Protein AF-A0A944T9R4-F1 (afdb_monomer)

Structure (mmCIF, N/CA/C/O backbone):
data_AF-A0A944T9R4-F1
#
_entry.id   AF-A0A944T9R4-F1
#
loop_
_atom_site.group_PDB
_atom_site.id
_atom_site.type_symbol
_atom_site.label_atom_id
_atom_site.label_alt_id
_atom_site.label_comp_id
_atom_site.label_asym_id
_atom_site.label_entity_id
_atom_site.label_seq_id
_atom_site.pdbx_PDB_ins_code
_atom_site.Cartn_x
_atom_site.Cartn_y
_atom_site.Cartn_z
_atom_site.occupancy
_atom_site.B_iso_or_equiv
_atom_site.auth_seq_id
_atom_site.auth_comp_id
_atom_site.auth_asym_id
_atom_site.auth_atom_id
_atom_site.pdbx_PDB_model_num
ATOM 1 N N . MET A 1 1 ? 9.408 8.663 8.276 1.00 70.62 1 MET A N 1
ATOM 2 C CA . MET A 1 1 ? 9.465 7.269 7.815 1.00 70.62 1 MET A CA 1
ATOM 3 C C . MET A 1 1 ? 10.821 7.065 7.162 1.00 70.62 1 MET A C 1
ATOM 5 O O . MET A 1 1 ? 11.158 7.848 6.280 1.00 70.62 1 MET A O 1
ATOM 9 N N . THR A 1 2 ? 11.634 6.147 7.679 1.00 86.06 2 THR A N 1
ATOM 10 C CA . THR A 1 2 ? 12.944 5.779 7.108 1.00 86.06 2 THR A CA 1
ATOM 11 C C . THR A 1 2 ? 12.811 4.550 6.212 1.00 86.06 2 THR A C 1
ATOM 13 O O . THR A 1 2 ? 11.840 3.816 6.358 1.00 86.06 2 THR A O 1
ATOM 16 N N . GLU A 1 3 ? 13.797 4.282 5.353 1.00 81.75 3 GLU A N 1
ATOM 17 C CA . GLU A 1 3 ? 13.808 3.080 4.497 1.00 81.75 3 GLU A CA 1
ATOM 18 C C . GLU A 1 3 ? 13.663 1.795 5.330 1.00 81.75 3 GLU A C 1
ATOM 20 O O . GLU A 1 3 ? 12.732 1.029 5.128 1.00 81.75 3 GLU A O 1
ATOM 25 N N . ASP A 1 4 ? 14.439 1.669 6.412 1.00 83.06 4 ASP A N 1
ATOM 26 C CA . ASP A 1 4 ? 14.342 0.550 7.362 1.00 83.06 4 ASP A CA 1
ATOM 27 C C . ASP A 1 4 ? 12.964 0.369 8.027 1.00 83.06 4 ASP A C 1
ATOM 29 O O . ASP A 1 4 ? 12.712 -0.673 8.635 1.00 83.06 4 ASP A O 1
ATOM 33 N N . GLN A 1 5 ? 12.118 1.406 8.048 1.00 82.12 5 GLN A N 1
ATOM 34 C CA . GLN A 1 5 ? 10.737 1.303 8.539 1.00 82.12 5 GLN A CA 1
ATOM 35 C C . GLN A 1 5 ? 9.790 0.860 7.423 1.00 82.12 5 GLN A C 1
ATOM 37 O O . GLN A 1 5 ? 8.814 0.176 7.706 1.00 82.12 5 GLN A O 1
ATOM 42 N N . ILE A 1 6 ? 10.074 1.260 6.181 1.00 84.31 6 ILE A N 1
ATOM 43 C CA . ILE A 1 6 ? 9.310 0.870 4.996 1.00 84.31 6 ILE A CA 1
ATOM 44 C C . ILE A 1 6 ? 9.515 -0.619 4.736 1.00 84.31 6 ILE A C 1
ATOM 46 O O . ILE A 1 6 ? 8.531 -1.344 4.694 1.00 84.31 6 ILE A O 1
ATOM 50 N N . ASP A 1 7 ? 10.764 -1.082 4.649 1.00 84.56 7 ASP A N 1
ATOM 51 C CA . ASP A 1 7 ? 11.068 -2.497 4.392 1.00 84.56 7 ASP A CA 1
ATOM 52 C C . ASP A 1 7 ? 10.458 -3.402 5.476 1.00 84.56 7 ASP A C 1
ATOM 54 O O . ASP A 1 7 ? 9.755 -4.369 5.187 1.00 84.56 7 ASP A O 1
ATOM 58 N N . ASP A 1 8 ? 10.637 -3.034 6.749 1.00 85.44 8 ASP A N 1
ATOM 59 C CA . ASP A 1 8 ? 10.072 -3.787 7.874 1.00 85.44 8 ASP A CA 1
ATOM 60 C C . ASP A 1 8 ? 8.532 -3.793 7.864 1.00 85.44 8 ASP A C 1
ATOM 62 O O . ASP A 1 8 ? 7.908 -4.777 8.260 1.00 85.44 8 ASP A O 1
ATOM 66 N N . GLY A 1 9 ? 7.909 -2.715 7.380 1.00 84.19 9 GLY A N 1
ATOM 67 C CA . GLY A 1 9 ? 6.461 -2.619 7.208 1.00 84.19 9 GLY A CA 1
ATOM 68 C C . GLY A 1 9 ? 5.899 -3.259 5.949 1.00 84.19 9 GLY A C 1
ATOM 69 O O . GLY A 1 9 ? 4.695 -3.477 5.885 1.00 84.19 9 GLY A O 1
ATOM 70 N N . ILE A 1 10 ? 6.726 -3.605 4.971 1.00 84.62 10 ILE A N 1
ATOM 71 C CA . ILE A 1 10 ? 6.290 -4.405 3.827 1.00 84.62 10 ILE A CA 1
ATOM 72 C C . ILE A 1 10 ? 6.253 -5.879 4.233 1.00 84.62 10 ILE A C 1
ATOM 74 O O . ILE A 1 10 ? 5.240 -6.548 4.035 1.00 84.62 10 ILE A O 1
ATOM 78 N N . ASP A 1 11 ? 7.324 -6.367 4.860 1.00 83.44 11 ASP A N 1
ATOM 79 C CA . ASP A 1 11 ? 7.500 -7.804 5.081 1.00 83.44 11 ASP A CA 1
ATOM 80 C C . ASP A 1 11 ? 6.985 -8.288 6.443 1.00 83.44 11 ASP A C 1
ATOM 82 O O . ASP A 1 11 ? 6.530 -9.426 6.570 1.00 83.44 11 ASP A O 1
ATOM 86 N N . ASN A 1 12 ? 7.054 -7.446 7.480 1.00 90.12 12 ASN A N 1
ATOM 87 C CA . ASN A 1 12 ? 6.877 -7.872 8.873 1.00 90.12 12 ASN A CA 1
ATOM 88 C C . ASN A 1 12 ? 5.880 -7.007 9.649 1.00 90.12 12 ASN A C 1
ATOM 90 O O . ASN A 1 12 ? 5.945 -6.949 10.882 1.00 90.12 12 ASN A O 1
ATOM 94 N N . PHE A 1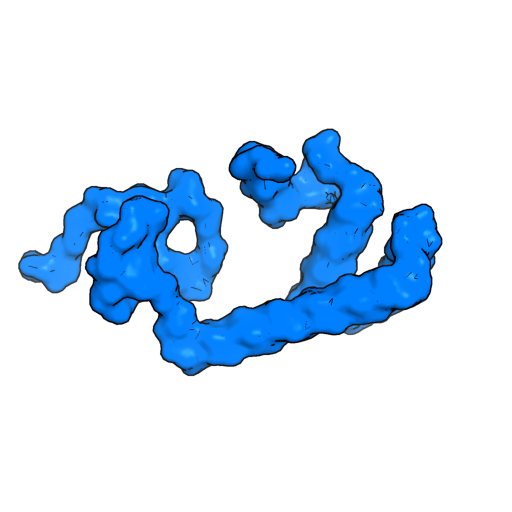 13 ? 4.944 -6.335 8.971 1.0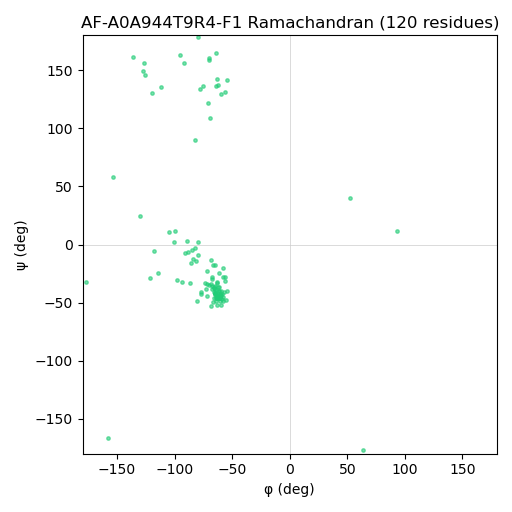0 91.25 13 PHE A N 1
ATOM 95 C CA . PHE A 1 13 ? 4.092 -5.347 9.636 1.00 91.25 13 PHE A CA 1
ATOM 96 C C . PHE A 1 13 ? 3.283 -5.901 10.808 1.00 91.25 13 PHE A C 1
ATOM 98 O O . PHE A 1 13 ? 3.007 -5.161 11.741 1.00 91.25 13 PHE A O 1
ATOM 105 N N . GLU A 1 14 ? 2.935 -7.189 10.815 1.00 91.69 14 GLU A N 1
ATOM 106 C CA . GLU A 1 14 ? 2.197 -7.832 11.911 1.00 91.69 14 GLU A CA 1
ATOM 107 C C . GLU A 1 14 ? 3.004 -7.926 13.213 1.00 91.69 14 GLU A C 1
ATOM 109 O O . GLU A 1 14 ? 2.436 -7.869 14.301 1.00 91.69 14 GLU A O 1
ATOM 114 N N . THR A 1 15 ? 4.331 -8.026 13.121 1.00 92.88 15 THR A N 1
ATOM 115 C CA . THR A 1 15 ? 5.221 -8.212 14.280 1.00 92.88 15 THR A CA 1
ATOM 116 C C . THR A 1 15 ? 6.209 -7.070 14.485 1.00 92.88 15 THR A C 1
ATOM 118 O O . THR A 1 15 ? 6.929 -7.063 15.478 1.00 92.88 15 THR A O 1
ATOM 121 N N . SER A 1 16 ? 6.261 -6.107 13.562 1.00 91.00 16 SER A N 1
ATOM 122 C CA . SER A 1 16 ? 7.179 -4.972 13.623 1.00 91.00 16 SER A CA 1
ATOM 123 C C . SER A 1 16 ? 6.956 -4.138 14.886 1.00 91.00 16 SER A C 1
ATOM 125 O O . SER A 1 16 ? 5.839 -3.695 15.159 1.00 91.00 16 SER A O 1
ATOM 127 N N . GLU A 1 17 ? 8.033 -3.865 15.624 1.00 90.19 17 GLU A N 1
ATOM 128 C CA . GLU A 1 17 ? 8.046 -2.905 16.739 1.00 90.19 17 GLU A CA 1
ATOM 129 C C . GLU A 1 17 ? 8.161 -1.448 16.254 1.00 90.19 17 GLU A C 1
ATOM 131 O O . GLU A 1 17 ? 8.048 -0.510 17.043 1.00 90.19 17 GLU A O 1
ATOM 136 N N . LYS A 1 18 ? 8.411 -1.240 14.954 1.00 88.56 18 LYS A N 1
ATOM 137 C CA . LYS A 1 18 ? 8.615 0.081 14.342 1.00 88.56 18 LYS A CA 1
ATOM 138 C C . LYS A 1 18 ? 7.323 0.705 13.810 1.00 88.56 18 LYS A C 1
ATOM 140 O O . LYS A 1 18 ? 7.355 1.862 13.385 1.00 88.56 18 LYS A O 1
ATOM 145 N N . ILE A 1 19 ? 6.227 -0.053 13.814 1.00 89.56 19 ILE A N 1
ATOM 146 C CA . ILE A 1 19 ? 4.917 0.327 13.283 1.00 89.56 19 ILE A CA 1
ATOM 147 C C . ILE A 1 19 ? 3.939 0.485 14.441 1.00 89.56 19 ILE A C 1
ATOM 149 O O . ILE A 1 19 ? 3.910 -0.337 15.360 1.00 89.56 19 ILE A O 1
ATOM 153 N N . SER A 1 20 ? 3.153 1.560 14.402 1.00 92.56 20 SER A N 1
ATOM 154 C CA . SER A 1 20 ? 2.130 1.814 15.412 1.00 92.56 20 SER A CA 1
ATOM 155 C C . SER A 1 20 ? 0.971 0.820 15.297 1.00 92.56 20 SER A C 1
ATOM 157 O O . SER A 1 20 ? 0.744 0.237 14.239 1.00 92.56 20 SER A O 1
ATOM 159 N N . ASP A 1 21 ? 0.199 0.642 16.367 1.00 94.75 21 ASP A N 1
ATOM 160 C CA . ASP A 1 21 ? -0.966 -0.252 16.325 1.00 94.75 21 ASP A CA 1
ATOM 161 C C . ASP A 1 21 ? -2.018 0.220 15.307 1.00 94.75 21 ASP A C 1
ATOM 163 O O . ASP A 1 21 ? -2.570 -0.599 14.573 1.00 94.75 21 ASP A O 1
ATOM 167 N N . ALA A 1 22 ? -2.207 1.539 15.176 1.00 95.44 22 ALA A N 1
ATOM 168 C CA . ALA A 1 22 ? -3.083 2.132 14.167 1.00 95.44 22 ALA A CA 1
ATOM 169 C C . ALA A 1 22 ? -2.645 1.753 12.741 1.00 95.44 22 ALA A C 1
ATOM 171 O O . ALA A 1 22 ? -3.434 1.204 11.968 1.00 95.44 22 ALA A O 1
ATOM 172 N N . ASP A 1 23 ? -1.363 1.965 12.423 1.00 94.31 23 ASP A N 1
ATOM 173 C CA . ASP A 1 23 ? -0.805 1.639 11.108 1.00 94.31 23 ASP A CA 1
ATOM 174 C C . ASP A 1 23 ? -0.840 0.128 10.840 1.00 94.31 23 ASP A C 1
ATOM 176 O O . ASP A 1 23 ? -1.109 -0.295 9.719 1.00 94.31 23 ASP A O 1
ATOM 180 N N . ARG A 1 24 ? -0.625 -0.703 11.867 1.00 95.56 24 ARG A N 1
ATOM 181 C CA . ARG A 1 24 ? -0.690 -2.167 11.754 1.00 95.56 24 ARG A CA 1
ATOM 182 C C . ARG A 1 24 ? -2.078 -2.635 11.330 1.00 95.56 24 ARG A C 1
ATOM 184 O O . ARG A 1 24 ? -2.192 -3.457 10.422 1.00 95.56 24 ARG A O 1
ATOM 191 N N . VAL A 1 25 ? -3.131 -2.103 11.951 1.00 97.00 25 VAL A N 1
ATOM 192 C CA . VAL A 1 25 ? -4.515 -2.436 11.585 1.00 97.00 25 VAL A CA 1
ATOM 193 C C . VAL A 1 25 ? -4.852 -1.905 10.185 1.00 97.00 25 VAL A C 1
ATOM 195 O O . VAL A 1 25 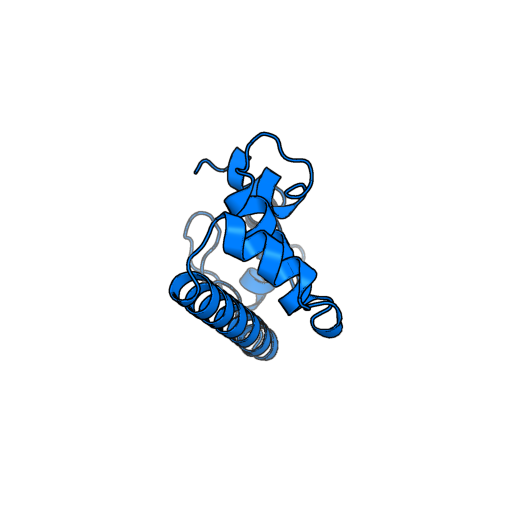? -5.496 -2.610 9.407 1.00 97.00 25 VAL A O 1
ATOM 198 N N . ALA A 1 26 ? -4.375 -0.711 9.814 1.00 96.81 26 ALA A N 1
ATOM 199 C CA . ALA A 1 26 ? -4.555 -0.172 8.465 1.00 96.81 26 ALA A CA 1
ATOM 200 C C . ALA A 1 26 ? -3.862 -1.033 7.387 1.00 96.81 26 ALA A C 1
ATOM 202 O O . ALA A 1 26 ? -4.465 -1.331 6.353 1.00 96.81 26 ALA A O 1
ATOM 203 N N . LEU A 1 27 ? -2.633 -1.493 7.644 1.00 95.69 27 LEU A N 1
ATOM 204 C CA . LEU A 1 27 ? -1.897 -2.404 6.760 1.00 95.69 27 LEU A CA 1
ATOM 205 C C . LEU A 1 27 ? -2.585 -3.768 6.657 1.00 95.69 27 LEU A C 1
ATOM 207 O O . LEU A 1 27 ? -2.754 -4.276 5.550 1.00 95.69 27 LEU A O 1
ATOM 211 N N . ARG A 1 28 ? -3.091 -4.314 7.772 1.00 96.25 28 ARG A N 1
ATOM 212 C CA . ARG A 1 28 ? -3.904 -5.541 7.767 1.00 96.25 28 ARG A CA 1
ATOM 213 C C . ARG A 1 28 ? -5.170 -5.376 6.929 1.00 96.25 28 ARG A C 1
ATOM 215 O O . ARG A 1 28 ? -5.522 -6.265 6.158 1.00 96.25 28 ARG A O 1
ATOM 222 N N . TYR A 1 29 ? -5.861 -4.243 7.052 1.00 97.31 29 TYR A N 1
ATOM 223 C CA . TYR A 1 29 ? -7.036 -3.948 6.233 1.00 97.31 29 TYR A CA 1
ATOM 224 C C . TYR A 1 29 ? -6.684 -3.882 4.738 1.00 97.31 29 TYR A C 1
ATOM 226 O O . TYR A 1 29 ? -7.423 -4.419 3.910 1.00 97.31 29 TYR A O 1
ATOM 234 N N . SER A 1 30 ? -5.532 -3.294 4.399 1.00 96.12 30 SER A N 1
ATOM 235 C CA . SER A 1 30 ? -5.015 -3.261 3.028 1.00 96.12 30 SER A CA 1
ATOM 236 C C . SER A 1 30 ? -4.685 -4.650 2.481 1.00 96.12 30 SER A C 1
ATOM 238 O O . SER A 1 30 ? -5.092 -4.974 1.364 1.00 96.12 30 SER A O 1
ATOM 240 N N . ASP A 1 31 ? -3.994 -5.480 3.264 1.00 94.88 31 ASP A N 1
ATOM 241 C CA . ASP A 1 31 ? -3.658 -6.858 2.893 1.00 94.88 31 ASP A CA 1
ATOM 242 C C . ASP A 1 31 ? -4.921 -7.696 2.652 1.00 94.88 31 ASP A C 1
ATOM 244 O O . ASP A 1 31 ? -5.057 -8.348 1.615 1.00 94.88 31 ASP A O 1
ATOM 248 N N . LEU A 1 32 ? -5.910 -7.598 3.548 1.00 96.31 32 LEU A N 1
ATOM 249 C CA . LEU A 1 32 ? -7.197 -8.265 3.369 1.00 96.31 32 LEU A CA 1
ATOM 250 C C . LEU A 1 32 ? -7.915 -7.793 2.101 1.00 96.31 32 LEU A C 1
ATOM 252 O O . LEU A 1 32 ? -8.435 -8.630 1.373 1.00 96.31 32 LEU A O 1
ATOM 256 N N . MET A 1 33 ? -7.931 -6.492 1.793 1.00 95.75 33 MET A N 1
ATOM 257 C CA . MET A 1 33 ? -8.566 -6.000 0.560 1.00 95.75 33 MET A CA 1
ATOM 258 C C . MET A 1 33 ? -7.913 -6.553 -0.707 1.00 95.75 33 MET A C 1
ATOM 260 O O . MET A 1 33 ? -8.625 -6.836 -1.671 1.00 95.75 33 MET A O 1
ATOM 264 N N . ALA A 1 34 ? -6.590 -6.715 -0.709 1.00 94.00 34 ALA A N 1
ATOM 265 C CA . ALA A 1 34 ? -5.859 -7.242 -1.854 1.00 94.00 34 ALA A CA 1
ATOM 266 C C . ALA A 1 34 ? -5.986 -8.769 -1.989 1.00 94.00 34 ALA A C 1
ATOM 268 O O . ALA A 1 34 ? -6.173 -9.272 -3.096 1.00 94.00 34 ALA A O 1
ATOM 269 N N . ASN A 1 35 ? -5.899 -9.500 -0.874 1.00 94.31 35 ASN A N 1
ATOM 270 C CA . ASN A 1 35 ? -5.633 -10.941 -0.886 1.00 94.31 35 ASN A CA 1
ATOM 271 C C . ASN A 1 35 ? -6.787 -11.813 -0.374 1.00 94.31 35 ASN A C 1
ATOM 273 O O . ASN A 1 35 ? -6.859 -12.992 -0.724 1.00 94.31 35 ASN A O 1
ATOM 277 N N . ALA A 1 36 ? -7.676 -11.275 0.462 1.00 96.31 36 ALA A N 1
ATOM 278 C CA . ALA A 1 36 ? -8.788 -12.021 1.054 1.00 96.31 36 ALA A CA 1
ATOM 279 C C . ALA A 1 36 ? -9.980 -11.105 1.410 1.00 96.31 36 ALA A C 1
ATOM 281 O O . ALA A 1 36 ? -10.373 -11.028 2.584 1.00 96.31 36 ALA A O 1
ATOM 282 N N . PRO A 1 37 ? -10.561 -10.376 0.434 1.00 94.62 37 PRO A N 1
ATOM 283 C CA . PRO A 1 37 ? -11.584 -9.364 0.702 1.00 94.62 37 PRO A CA 1
ATOM 284 C C . PRO A 1 37 ? -12.845 -9.954 1.345 1.00 94.62 37 PRO A C 1
ATOM 286 O O . PRO A 1 37 ? -13.548 -9.269 2.081 1.00 94.62 37 PRO A O 1
ATOM 289 N N . GLU A 1 38 ? -13.115 -11.243 1.138 1.00 95.75 38 GLU A N 1
ATOM 290 C CA . GLU A 1 38 ? -14.209 -11.977 1.773 1.00 95.75 38 GLU A CA 1
ATOM 291 C C . GLU A 1 38 ? -14.066 -12.121 3.296 1.00 95.75 38 GLU A C 1
ATOM 293 O O . GLU A 1 38 ? -15.047 -12.418 3.978 1.00 95.75 38 GLU A O 1
ATOM 298 N N . LYS A 1 39 ? -12.858 -11.923 3.840 1.00 96.00 39 LYS A N 1
ATOM 299 C CA . LYS A 1 39 ? -12.593 -11.953 5.286 1.00 96.00 39 LYS A CA 1
ATOM 300 C C . LYS A 1 39 ? -12.794 -10.597 5.957 1.00 96.00 39 LYS A C 1
ATOM 302 O O . LYS A 1 39 ? -12.734 -10.517 7.184 1.00 96.00 39 LYS A O 1
ATOM 307 N N . ILE A 1 40 ? -13.038 -9.538 5.187 1.00 96.38 40 ILE A N 1
ATOM 308 C CA . ILE A 1 40 ? -13.351 -8.218 5.732 1.00 96.38 40 ILE A CA 1
ATOM 309 C C . ILE A 1 40 ? -14.754 -8.267 6.336 1.00 96.38 40 ILE A C 1
ATOM 311 O O . ILE A 1 40 ? -15.741 -8.572 5.669 1.00 96.38 40 ILE A O 1
ATOM 315 N N . GLY A 1 41 ? -14.844 -7.957 7.625 1.00 94.25 41 GLY A N 1
ATOM 316 C CA . GLY A 1 41 ? -16.092 -8.006 8.374 1.00 94.25 41 GLY A CA 1
ATOM 317 C C . GLY A 1 41 ? -16.056 -7.120 9.610 1.00 94.25 41 GLY A C 1
ATOM 318 O O . GLY A 1 41 ? -15.165 -6.292 9.782 1.00 94.25 41 GLY A O 1
ATOM 319 N N . SER A 1 42 ? -17.026 -7.301 10.504 1.00 95.81 42 SER A N 1
ATOM 320 C CA . SER A 1 42 ? -17.187 -6.444 11.685 1.00 95.81 42 SER A CA 1
ATOM 321 C C . SER A 1 42 ? -15.945 -6.368 12.575 1.00 95.81 42 SER A C 1
ATOM 323 O O . SER A 1 42 ? -15.724 -5.335 13.190 1.00 95.81 42 SER A O 1
ATOM 325 N N . THR A 1 43 ? -15.139 -7.433 12.641 1.00 96.50 43 THR A N 1
ATOM 326 C CA . THR A 1 43 ? -13.925 -7.471 13.469 1.00 96.50 43 THR A CA 1
ATOM 327 C C . THR A 1 43 ? -12.893 -6.442 13.015 1.00 96.50 43 THR A C 1
ATOM 329 O O . THR A 1 43 ? -12.484 -5.622 13.827 1.00 96.50 43 THR A O 1
ATOM 332 N N . ILE A 1 44 ? -12.535 -6.409 11.724 1.00 97.00 44 ILE A N 1
ATOM 333 C CA . ILE A 1 44 ? -11.526 -5.453 11.237 1.00 97.00 44 ILE A CA 1
ATOM 334 C C . ILE A 1 44 ? -12.034 -4.009 11.316 1.00 97.00 44 ILE A C 1
ATOM 336 O O . ILE A 1 44 ? -11.278 -3.110 11.661 1.00 97.00 44 ILE A O 1
ATOM 340 N N . TYR A 1 45 ? -13.329 -3.776 11.076 1.00 97.50 45 TYR A N 1
ATOM 341 C CA . TYR A 1 45 ? -13.911 -2.440 11.235 1.00 97.50 45 TYR A CA 1
ATOM 342 C C . TYR A 1 45 ? -13.962 -1.983 12.695 1.00 97.50 45 TYR A C 1
ATOM 344 O O . TYR A 1 45 ? -13.801 -0.794 12.952 1.00 97.50 45 TYR A O 1
ATOM 352 N N . ALA A 1 46 ? -14.166 -2.902 13.644 1.00 97.88 46 ALA A N 1
ATOM 353 C CA . ALA A 1 46 ? -14.087 -2.585 15.065 1.00 97.88 46 ALA A CA 1
ATOM 354 C C . ALA A 1 46 ? -12.657 -2.197 15.465 1.00 97.88 46 ALA A C 1
ATOM 356 O O . ALA A 1 46 ? -12.493 -1.165 16.102 1.00 97.88 46 ALA A O 1
ATOM 357 N N . GLU A 1 47 ? -11.645 -2.955 15.025 1.00 97.56 47 GLU A N 1
ATOM 358 C CA . GLU A 1 47 ? -10.226 -2.631 15.255 1.00 97.56 47 GLU A CA 1
ATOM 359 C C . GLU A 1 47 ? -9.848 -1.273 14.637 1.00 97.56 47 GLU A C 1
ATOM 361 O O . GLU A 1 47 ? -9.219 -0.442 15.286 1.00 97.56 47 GLU A O 1
ATOM 366 N N . LEU A 1 48 ? -10.281 -0.994 13.402 1.00 98.06 48 LEU A N 1
ATOM 367 C CA . LEU A 1 48 ? -10.045 0.304 12.759 1.00 98.06 48 LEU A CA 1
ATOM 368 C C . LEU A 1 48 ? -10.700 1.456 13.533 1.00 98.06 48 LEU A C 1
ATOM 370 O O . LEU A 1 48 ? -10.096 2.517 13.673 1.00 98.06 48 LEU A O 1
ATOM 374 N N . ALA A 1 49 ? -11.912 1.252 14.054 1.00 97.94 49 ALA A N 1
ATOM 375 C CA . ALA A 1 49 ? -12.651 2.270 14.799 1.00 97.94 49 ALA A CA 1
ATOM 376 C C . ALA A 1 49 ? -12.023 2.622 16.162 1.00 97.94 49 ALA A C 1
ATOM 378 O O . ALA A 1 49 ? -12.391 3.638 16.752 1.00 97.94 49 ALA A O 1
ATOM 379 N N . GLU A 1 50 ? -11.071 1.825 16.664 1.00 98.12 50 GLU A N 1
ATOM 380 C CA . GLU A 1 50 ? -10.274 2.181 17.847 1.00 98.12 50 GLU A CA 1
ATOM 381 C C . GLU A 1 50 ? -9.266 3.307 17.556 1.00 98.12 50 GLU A C 1
ATOM 383 O O . GLU A 1 50 ? -8.857 4.021 18.475 1.00 98.12 50 GLU A O 1
ATOM 388 N N . HIS A 1 51 ? -8.892 3.497 16.286 1.00 98.12 51 HIS A N 1
ATOM 389 C CA . HIS A 1 51 ? -7.837 4.424 15.869 1.00 98.12 51 HIS A CA 1
ATOM 390 C C . HIS A 1 51 ? -8.300 5.509 14.891 1.00 98.12 51 HIS A C 1
ATOM 392 O O . HIS A 1 51 ? -7.732 6.601 14.889 1.00 98.12 51 HIS A O 1
ATOM 398 N N . TYR A 1 52 ? -9.323 5.226 14.086 1.00 97.81 52 TYR A N 1
ATOM 399 C CA . TYR A 1 52 ? -9.777 6.075 12.989 1.00 97.81 52 TYR A CA 1
ATOM 400 C C . TYR A 1 52 ? -11.269 6.386 13.111 1.00 97.81 52 TYR A C 1
ATOM 402 O O . TYR A 1 52 ? -12.078 5.557 13.532 1.00 97.81 52 TYR A O 1
ATOM 410 N N . SER A 1 53 ? -11.656 7.588 12.698 1.00 98.31 53 SER A N 1
ATOM 411 C CA . SER A 1 53 ? -13.058 7.951 12.521 1.00 98.31 53 SER A CA 1
ATOM 412 C C . SER A 1 53 ? -13.678 7.223 11.326 1.00 98.31 53 SER A C 1
ATOM 414 O O . SER A 1 53 ? -12.992 6.788 10.404 1.00 98.31 53 SER A O 1
ATOM 416 N N . GLU A 1 54 ? -15.008 7.150 11.290 1.00 97.94 54 GLU A N 1
ATOM 417 C CA . GLU A 1 54 ? -15.737 6.549 10.166 1.00 97.94 54 GLU A CA 1
ATOM 418 C C . GLU A 1 54 ? -15.361 7.182 8.813 1.00 97.94 54 GLU A C 1
ATOM 420 O O . GLU A 1 54 ? -15.180 6.473 7.825 1.00 97.94 54 GLU A O 1
ATOM 425 N N . ALA A 1 55 ? -15.185 8.507 8.773 1.00 98.44 55 ALA A N 1
ATOM 426 C CA . ALA A 1 55 ? -14.780 9.214 7.561 1.00 98.44 55 ALA A CA 1
ATOM 427 C C . ALA A 1 55 ? -13.368 8.812 7.103 1.00 98.44 55 ALA A C 1
ATOM 429 O O . ALA A 1 55 ? -13.166 8.559 5.917 1.00 98.44 55 ALA A O 1
ATOM 430 N N . GLU A 1 56 ? -12.420 8.695 8.037 1.00 98.38 56 GLU A N 1
ATOM 431 C CA . GLU A 1 56 ? -11.053 8.244 7.746 1.00 98.38 56 GLU A CA 1
ATOM 432 C C . GLU A 1 56 ? -11.029 6.785 7.278 1.00 98.38 56 GLU A C 1
ATOM 434 O O . GLU A 1 56 ? -10.289 6.454 6.359 1.00 98.38 56 GLU A O 1
ATOM 439 N N . ILE A 1 57 ? -11.878 5.915 7.836 1.00 98.06 57 ILE A N 1
ATOM 440 C CA . ILE A 1 57 ? -11.998 4.514 7.400 1.00 98.06 57 ILE A CA 1
ATOM 441 C C . ILE A 1 57 ? -12.523 4.428 5.960 1.00 98.06 57 ILE A C 1
ATOM 443 O O . ILE A 1 57 ? -12.019 3.635 5.162 1.00 98.06 57 ILE A O 1
ATOM 447 N N . ILE A 1 58 ? -13.518 5.248 5.606 1.00 97.88 58 ILE A N 1
ATOM 448 C CA . ILE A 1 58 ? -14.044 5.322 4.235 1.00 97.88 58 ILE A CA 1
ATOM 449 C C . ILE A 1 58 ? -12.963 5.821 3.271 1.00 97.88 58 ILE A C 1
ATOM 451 O O . ILE A 1 58 ? -12.785 5.241 2.198 1.00 97.88 58 ILE A O 1
ATOM 455 N N . GLU A 1 59 ? -12.236 6.876 3.645 1.00 98.06 59 GLU A N 1
ATOM 456 C CA . GLU A 1 59 ? -11.140 7.417 2.839 1.00 98.06 59 GLU A CA 1
ATOM 457 C C . GLU A 1 59 ? -10.019 6.389 2.653 1.00 98.06 59 GLU A C 1
ATOM 459 O O . GLU A 1 59 ? -9.579 6.162 1.525 1.00 98.06 59 GLU A O 1
ATOM 464 N N . LEU A 1 60 ? -9.623 5.702 3.727 1.00 97.44 60 LEU A N 1
ATOM 465 C CA . LEU A 1 60 ? -8.626 4.636 3.706 1.00 97.44 60 LEU A CA 1
ATOM 466 C C . LEU A 1 60 ? -9.038 3.507 2.753 1.00 97.44 60 LEU A C 1
ATOM 468 O O . LEU A 1 60 ? -8.258 3.111 1.885 1.00 97.44 60 LEU A O 1
ATOM 472 N N . GLY A 1 61 ? -10.280 3.027 2.863 1.00 96.88 61 GLY A N 1
ATOM 473 C CA . GLY A 1 61 ? -10.821 1.993 1.979 1.00 96.88 61 GLY A CA 1
ATOM 474 C C . GLY A 1 61 ? -10.847 2.423 0.511 1.00 96.88 61 GLY A C 1
ATOM 475 O O . GLY A 1 61 ? -10.440 1.662 -0.369 1.00 96.88 61 GLY A O 1
ATOM 476 N N . ALA A 1 62 ? -11.264 3.662 0.236 1.00 97.69 62 ALA A N 1
ATOM 477 C CA . ALA A 1 62 ? -11.256 4.212 -1.115 1.00 97.69 62 ALA A CA 1
ATOM 478 C C . ALA A 1 62 ? -9.830 4.308 -1.677 1.00 97.69 62 ALA A C 1
ATOM 480 O O . ALA A 1 62 ? -9.585 3.880 -2.805 1.00 97.69 62 ALA A O 1
ATOM 481 N N . PHE A 1 63 ? -8.883 4.826 -0.891 1.00 96.94 63 PHE A N 1
ATOM 482 C CA . PHE A 1 63 ? -7.490 4.975 -1.300 1.00 96.94 63 PHE A CA 1
ATOM 483 C C . PHE A 1 63 ? -6.846 3.625 -1.626 1.00 96.94 63 PHE A C 1
ATOM 485 O O . PHE A 1 63 ? -6.223 3.480 -2.681 1.00 96.94 63 PHE A O 1
ATOM 492 N N . ILE A 1 64 ? -7.042 2.616 -0.775 1.00 96.25 64 ILE A N 1
ATOM 493 C CA . ILE A 1 64 ? -6.514 1.270 -1.012 1.00 96.25 64 ILE A CA 1
ATOM 494 C C . ILE A 1 64 ? -7.158 0.650 -2.257 1.00 96.25 64 ILE A C 1
ATOM 496 O O . ILE A 1 64 ? -6.447 0.183 -3.148 1.00 96.25 64 ILE A O 1
ATOM 500 N N . GLY A 1 65 ? -8.488 0.706 -2.372 1.00 96.12 65 GLY A N 1
ATOM 501 C CA . GLY A 1 65 ? -9.210 0.152 -3.518 1.00 96.12 65 GLY A CA 1
ATOM 502 C C . GLY A 1 65 ? -8.775 0.763 -4.854 1.00 96.12 65 GLY A C 1
ATOM 503 O O . GLY A 1 65 ? -8.556 0.034 -5.825 1.00 96.12 65 GLY A O 1
ATOM 504 N N . PHE A 1 66 ? -8.576 2.085 -4.904 1.00 96.62 66 PHE A N 1
ATOM 505 C CA . PHE A 1 66 ? -8.044 2.747 -6.097 1.00 96.62 66 PHE A CA 1
ATOM 506 C C . PHE A 1 66 ? -6.628 2.278 -6.436 1.00 96.62 66 PHE A C 1
ATOM 508 O O . PHE A 1 66 ? -6.366 1.983 -7.601 1.00 96.62 66 PHE A O 1
ATOM 515 N N . ASN A 1 67 ? -5.730 2.166 -5.452 1.00 94.31 67 ASN A N 1
ATOM 516 C CA . ASN A 1 67 ? -4.358 1.717 -5.699 1.00 94.31 67 ASN A CA 1
ATOM 517 C C . ASN A 1 67 ? -4.306 0.265 -6.189 1.00 94.31 67 ASN A C 1
ATOM 519 O O . ASN A 1 67 ? -3.624 -0.008 -7.174 1.00 94.31 67 ASN A O 1
ATOM 523 N N . ILE A 1 68 ? -5.083 -0.648 -5.598 1.00 93.38 68 ILE A N 1
ATOM 524 C CA . ILE A 1 68 ? -5.194 -2.034 -6.088 1.00 93.38 68 ILE A CA 1
ATOM 525 C C . ILE A 1 68 ? -5.683 -2.048 -7.545 1.00 93.38 68 ILE A C 1
ATOM 527 O O . ILE A 1 68 ? -5.113 -2.741 -8.395 1.00 93.38 68 ILE A O 1
ATOM 531 N N . GLY A 1 69 ? -6.704 -1.244 -7.863 1.00 92.69 69 GLY A N 1
ATOM 532 C CA . GLY A 1 69 ? -7.215 -1.099 -9.226 1.00 92.69 69 GLY A CA 1
ATOM 533 C C . GLY A 1 69 ? -6.161 -0.574 -10.204 1.00 92.69 69 GLY A C 1
ATOM 534 O O . GLY A 1 69 ? -6.002 -1.135 -11.289 1.00 92.69 69 GLY A O 1
ATOM 535 N N . TYR A 1 70 ? -5.402 0.453 -9.816 1.00 92.00 70 TYR A N 1
ATOM 536 C CA . TYR A 1 70 ? -4.318 0.997 -10.634 1.00 92.00 70 TYR A CA 1
ATOM 537 C C . TYR A 1 70 ? -3.191 -0.008 -10.845 1.00 92.00 70 TYR A C 1
ATOM 539 O O . TYR A 1 70 ? -2.767 -0.179 -11.982 1.00 92.00 70 TYR A O 1
ATOM 547 N N . HIS A 1 71 ? -2.744 -0.714 -9.806 1.00 88.62 71 HIS A N 1
ATOM 548 C CA . HIS A 1 71 ? -1.717 -1.748 -9.945 1.00 88.62 71 HIS A CA 1
ATOM 549 C C . HIS A 1 71 ? -2.166 -2.872 -10.879 1.00 88.62 71 HIS A C 1
ATOM 551 O O . HIS A 1 71 ? -1.414 -3.267 -11.767 1.00 88.62 71 HIS A O 1
ATOM 557 N N . THR A 1 72 ? -3.417 -3.322 -10.753 1.00 88.88 72 THR A N 1
ATOM 558 C CA . THR A 1 72 ? -3.993 -4.330 -11.656 1.00 88.88 72 THR A CA 1
ATOM 559 C C . THR A 1 72 ? -4.028 -3.828 -13.101 1.00 88.88 72 THR A C 1
ATOM 561 O O . THR A 1 72 ? -3.631 -4.533 -14.029 1.00 88.88 72 THR A O 1
ATOM 564 N N . PHE A 1 73 ? -4.478 -2.588 -13.304 1.00 90.69 73 PHE A N 1
ATOM 565 C CA . PHE A 1 73 ? -4.568 -1.982 -14.628 1.00 90.69 73 PHE A CA 1
ATOM 566 C C . PHE A 1 73 ? -3.188 -1.760 -15.260 1.00 90.69 73 PHE A C 1
ATOM 568 O O . PHE A 1 73 ? -2.966 -2.179 -16.392 1.00 90.69 73 PHE A O 1
ATOM 575 N N . PHE A 1 74 ? -2.242 -1.162 -14.540 1.00 87.69 74 PHE A N 1
ATOM 576 C CA . PHE A 1 74 ? -0.885 -0.916 -15.031 1.00 87.69 74 PHE A CA 1
ATOM 577 C C . PHE A 1 74 ? -0.109 -2.210 -15.277 1.00 87.69 74 PHE A C 1
ATOM 579 O O . PHE A 1 74 ? 0.587 -2.302 -16.287 1.00 87.69 74 PHE A O 1
ATOM 586 N N . GLY A 1 75 ? -0.302 -3.229 -14.435 1.00 84.25 75 GLY A N 1
ATOM 587 C CA . GLY A 1 75 ? 0.236 -4.567 -14.672 1.00 84.25 75 GLY A CA 1
ATOM 588 C C . GLY A 1 75 ? -0.274 -5.170 -15.982 1.00 84.25 75 GLY A C 1
ATOM 589 O O . GLY A 1 75 ? 0.506 -5.724 -16.745 1.00 84.25 75 GLY A O 1
ATOM 590 N N . SER A 1 76 ? -1.556 -4.979 -16.319 1.00 87.88 76 SER A N 1
ATOM 591 C CA . SER A 1 76 ? -2.112 -5.459 -17.597 1.00 87.88 76 SER A CA 1
ATOM 592 C C . SER A 1 76 ? -1.543 -4.767 -18.844 1.00 87.88 76 SER A C 1
ATOM 594 O O . SER A 1 76 ? -1.701 -5.275 -19.953 1.00 87.88 76 SER A O 1
ATOM 596 N N . LEU A 1 77 ? -0.908 -3.605 -18.668 1.00 88.38 77 LEU A N 1
ATOM 597 C CA . LEU A 1 77 ? -0.295 -2.820 -19.738 1.00 88.38 77 LEU A CA 1
ATOM 598 C C . LEU A 1 77 ? 1.222 -3.004 -19.818 1.00 88.38 77 LEU A C 1
ATOM 600 O O . LEU A 1 77 ? 1.846 -2.325 -20.632 1.00 88.38 77 LEU A O 1
ATOM 604 N N . ASP A 1 78 ? 1.809 -3.863 -18.974 1.00 82.25 78 ASP A N 1
ATOM 605 C CA . ASP A 1 78 ? 3.263 -3.986 -18.831 1.00 82.25 78 ASP A CA 1
ATOM 606 C C . ASP A 1 78 ? 3.931 -2.624 -18.562 1.00 82.25 78 ASP A C 1
ATOM 608 O O . ASP A 1 78 ? 4.969 -2.274 -19.126 1.00 82.25 78 ASP A O 1
ATOM 612 N N . PHE A 1 79 ? 3.289 -1.798 -17.732 1.00 83.25 79 PHE A N 1
ATOM 613 C CA . PHE A 1 79 ? 3.769 -0.450 -17.455 1.00 83.25 79 PHE A CA 1
ATOM 614 C C . PHE A 1 79 ? 4.871 -0.477 -16.388 1.00 83.25 79 PHE A C 1
ATOM 616 O O . PHE A 1 79 ? 4.599 -0.379 -15.190 1.00 83.25 79 PHE A O 1
ATOM 623 N N . TYR A 1 80 ? 6.124 -0.603 -16.827 1.00 82.19 80 TYR A N 1
ATOM 624 C CA . TYR A 1 80 ? 7.299 -0.567 -15.954 1.00 82.19 80 TYR A CA 1
ATOM 625 C C . TYR A 1 80 ? 7.879 0.859 -15.814 1.00 82.19 80 TYR A C 1
ATOM 627 O O . TYR A 1 80 ? 7.690 1.705 -16.698 1.00 82.19 80 TYR A O 1
ATOM 635 N N . PRO A 1 81 ? 8.607 1.169 -14.722 1.00 86.25 81 PRO A N 1
ATOM 636 C CA . PRO A 1 81 ? 9.264 2.465 -14.556 1.00 86.25 81 PRO A CA 1
ATOM 637 C C . PRO A 1 81 ? 10.230 2.803 -15.705 1.00 86.25 81 PRO A C 1
ATOM 639 O O . PRO A 1 81 ? 11.105 2.020 -16.055 1.00 86.25 81 PRO A O 1
ATOM 642 N N . MET A 1 82 ? 10.134 4.009 -16.269 1.00 87.75 82 MET A N 1
ATOM 643 C CA . MET A 1 82 ? 10.981 4.435 -17.404 1.00 87.75 82 MET A CA 1
ATOM 644 C C . MET A 1 82 ? 12.395 4.884 -17.007 1.00 87.75 82 MET A C 1
ATOM 646 O O . MET A 1 82 ? 13.173 5.318 -17.856 1.00 87.75 82 MET A O 1
ATOM 650 N N . PHE A 1 83 ? 12.732 4.813 -15.724 1.00 89.06 83 PHE A N 1
ATOM 651 C CA . PHE A 1 83 ? 14.037 5.192 -15.202 1.00 89.06 83 PHE A CA 1
ATOM 652 C C . PHE A 1 83 ? 14.593 4.055 -14.366 1.00 89.06 83 PHE A C 1
ATOM 654 O O . PHE A 1 83 ? 13.820 3.351 -13.730 1.00 89.06 83 PHE A O 1
ATOM 661 N N . THR A 1 84 ? 15.912 3.905 -14.333 1.00 87.25 84 THR A N 1
ATOM 662 C CA . THR A 1 84 ? 16.598 3.110 -13.315 1.00 87.25 84 THR A CA 1
ATOM 663 C C . THR A 1 84 ? 16.407 3.727 -11.922 1.00 87.25 84 THR A C 1
ATOM 665 O O . THR A 1 84 ? 16.066 4.910 -11.815 1.00 87.25 84 THR A O 1
ATOM 668 N N . PRO A 1 85 ? 16.694 2.989 -10.831 1.00 83.69 85 PRO A N 1
ATOM 669 C CA . PRO A 1 85 ? 16.623 3.543 -9.476 1.00 83.69 85 PRO A CA 1
ATOM 670 C C . PRO A 1 85 ? 17.482 4.803 -9.254 1.00 83.69 85 PRO A C 1
ATOM 672 O O . PRO A 1 85 ? 17.130 5.644 -8.435 1.00 83.69 85 PRO A O 1
ATOM 675 N N . ASP A 1 86 ? 18.583 4.961 -9.995 1.00 84.75 86 ASP A N 1
ATOM 676 C CA . ASP A 1 86 ? 19.469 6.135 -9.979 1.00 84.75 86 ASP A CA 1
ATOM 677 C C . ASP A 1 86 ? 19.076 7.240 -10.984 1.00 84.75 86 ASP A C 1
ATOM 679 O O . ASP A 1 86 ? 19.750 8.265 -11.073 1.00 84.75 86 ASP A O 1
ATOM 683 N N . GLY A 1 87 ? 17.969 7.076 -11.718 1.00 85.88 87 GLY A N 1
ATOM 684 C CA . GLY A 1 87 ? 17.366 8.126 -12.545 1.00 85.88 87 GLY A CA 1
ATOM 685 C C . GLY A 1 87 ? 17.809 8.164 -14.011 1.00 85.88 87 GLY A C 1
ATOM 686 O O . GLY A 1 87 ? 17.502 9.127 -14.718 1.00 85.88 87 GLY A O 1
ATOM 687 N N . ARG A 1 88 ? 18.510 7.140 -14.508 1.00 91.81 88 ARG A N 1
ATOM 688 C CA . ARG A 1 88 ? 18.847 7.015 -15.934 1.00 91.81 88 ARG A CA 1
ATOM 689 C C . ARG A 1 88 ? 17.632 6.528 -16.715 1.00 91.81 88 ARG A C 1
ATOM 691 O O . ARG A 1 88 ? 17.000 5.557 -16.325 1.00 91.81 88 ARG A O 1
ATOM 698 N N . LEU A 1 89 ? 17.338 7.161 -17.848 1.00 90.62 89 LEU A N 1
ATOM 699 C CA . LEU A 1 89 ? 16.268 6.722 -18.747 1.00 90.62 89 LEU A CA 1
ATOM 700 C C . LEU A 1 89 ? 16.578 5.330 -19.334 1.00 90.62 89 LEU A C 1
ATOM 702 O O . LEU A 1 89 ? 17.711 5.081 -19.758 1.00 90.62 89 LEU A O 1
ATOM 706 N N . VAL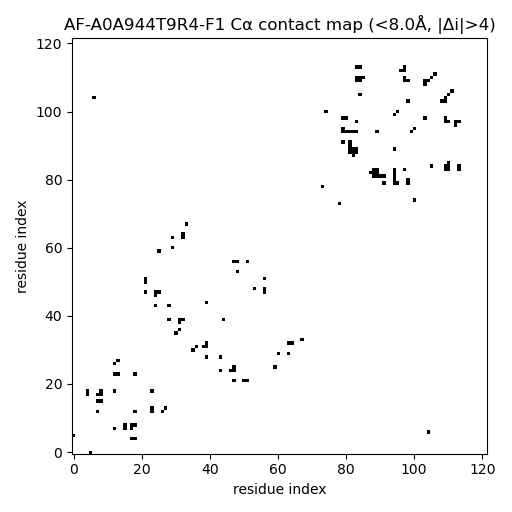 A 1 90 ? 15.573 4.457 -19.378 1.00 90.50 90 VAL A N 1
ATOM 707 C CA . VAL A 1 90 ? 15.656 3.093 -19.929 1.00 90.50 90 VAL A CA 1
ATOM 708 C C . VAL A 1 90 ? 14.573 2.856 -20.977 1.00 90.50 90 VAL A C 1
ATOM 710 O O . VAL A 1 90 ? 13.535 3.522 -20.971 1.00 90.50 90 VAL A O 1
ATOM 713 N N . ASP A 1 91 ? 14.815 1.910 -21.882 1.00 90.31 91 ASP A N 1
ATOM 714 C CA . ASP A 1 91 ? 13.758 1.364 -22.734 1.00 90.31 91 ASP A CA 1
ATOM 715 C C . ASP A 1 91 ? 12.920 0.309 -21.984 1.00 90.31 91 ASP A C 1
ATOM 717 O O . ASP A 1 91 ? 13.143 0.023 -20.805 1.00 90.31 91 ASP A O 1
ATOM 721 N N . GLN A 1 92 ? 11.904 -0.233 -22.657 1.00 85.75 92 GLN A N 1
ATOM 722 C CA . GLN A 1 92 ? 10.959 -1.172 -22.048 1.00 85.75 92 GLN A CA 1
ATOM 723 C C . GLN A 1 92 ? 11.584 -2.537 -21.735 1.00 85.75 92 GLN A C 1
ATOM 725 O O . GLN A 1 92 ? 11.237 -3.137 -20.718 1.00 85.75 92 GLN A O 1
ATOM 730 N N . ASP A 1 93 ? 12.516 -3.017 -22.561 1.00 88.12 93 ASP A N 1
ATOM 731 C CA . ASP A 1 93 ? 13.151 -4.322 -22.358 1.00 88.12 93 ASP A CA 1
ATOM 732 C C . ASP A 1 93 ? 14.101 -4.269 -21.155 1.00 88.12 93 ASP A C 1
ATOM 734 O O . ASP A 1 93 ? 14.062 -5.133 -20.271 1.00 88.12 93 ASP A O 1
ATOM 738 N N . GLU A 1 94 ? 14.898 -3.202 -21.058 1.00 88.62 94 GLU A N 1
ATOM 739 C CA . GLU A 1 94 ? 15.748 -2.958 -19.901 1.00 88.62 94 GLU A CA 1
ATOM 740 C C . GLU A 1 94 ? 14.916 -2.697 -18.636 1.00 88.62 94 GLU A C 1
ATOM 742 O O . GLU A 1 94 ? 15.233 -3.235 -17.572 1.00 88.62 94 GLU A O 1
ATOM 747 N N . SER A 1 95 ? 13.827 -1.932 -18.738 1.00 87.88 95 SER A N 1
ATOM 748 C CA . SER A 1 95 ? 12.935 -1.679 -17.605 1.00 87.88 95 SER A CA 1
ATOM 749 C C . SER A 1 95 ? 12.316 -2.970 -17.059 1.00 87.88 95 SER A C 1
ATOM 751 O O . SER A 1 95 ? 12.424 -3.251 -15.861 1.00 87.88 95 SER A O 1
ATOM 753 N N . ARG A 1 96 ? 11.768 -3.823 -17.934 1.00 87.12 96 ARG A N 1
ATOM 754 C CA . ARG A 1 96 ? 11.233 -5.138 -17.559 1.00 87.12 96 ARG A CA 1
ATOM 755 C C . ARG A 1 96 ? 12.290 -6.003 -16.870 1.00 87.12 96 ARG A C 1
ATOM 757 O O . ARG A 1 96 ? 11.992 -6.650 -15.870 1.00 87.12 96 ARG A O 1
ATOM 764 N N . ARG A 1 97 ? 13.539 -5.990 -17.346 1.00 87.31 97 ARG A N 1
ATOM 765 C CA . ARG A 1 97 ? 14.657 -6.714 -16.712 1.00 87.31 97 ARG A CA 1
ATOM 766 C C . ARG A 1 97 ? 14.985 -6.181 -15.312 1.00 87.31 97 ARG A C 1
ATOM 768 O O . ARG A 1 97 ? 15.323 -6.963 -14.422 1.00 87.31 97 ARG A O 1
ATOM 775 N N . ILE A 1 98 ? 14.924 -4.864 -15.111 1.00 87.06 98 ILE A N 1
ATOM 776 C CA . ILE A 1 98 ? 15.263 -4.212 -13.837 1.00 87.06 98 ILE A CA 1
ATOM 777 C C . ILE A 1 98 ? 14.151 -4.365 -12.806 1.00 87.06 98 ILE A C 1
ATOM 779 O O . ILE A 1 98 ? 14.454 -4.596 -11.637 1.00 87.06 98 ILE A O 1
ATOM 783 N N . TYR A 1 99 ? 12.887 -4.242 -13.192 1.00 84.38 99 TYR A N 1
ATOM 784 C CA . TYR A 1 99 ? 11.775 -4.228 -12.240 1.00 84.38 99 TYR A CA 1
ATOM 785 C C . TYR A 1 99 ? 11.092 -5.588 -12.110 1.00 84.38 99 TYR A C 1
ATOM 787 O O . TYR A 1 99 ? 10.709 -5.954 -11.001 1.00 84.38 99 TYR A O 1
ATOM 795 N N . GLY A 1 100 ? 11.084 -6.391 -13.175 1.00 81.00 100 GLY A N 1
ATOM 796 C CA . GLY A 1 100 ? 10.415 -7.688 -13.203 1.00 81.00 100 GLY A CA 1
ATOM 797 C C . GLY A 1 100 ? 8.901 -7.571 -13.028 1.00 81.00 100 GLY A C 1
ATOM 798 O O . GLY A 1 100 ? 8.347 -6.479 -12.933 1.00 81.00 100 GLY A O 1
ATOM 799 N N . ASP A 1 101 ? 8.235 -8.722 -12.969 1.00 75.88 101 ASP A N 1
ATOM 800 C CA . ASP A 1 101 ? 6.768 -8.782 -12.875 1.00 75.88 101 ASP A CA 1
ATOM 801 C C . ASP A 1 101 ? 6.249 -8.645 -11.437 1.00 75.88 101 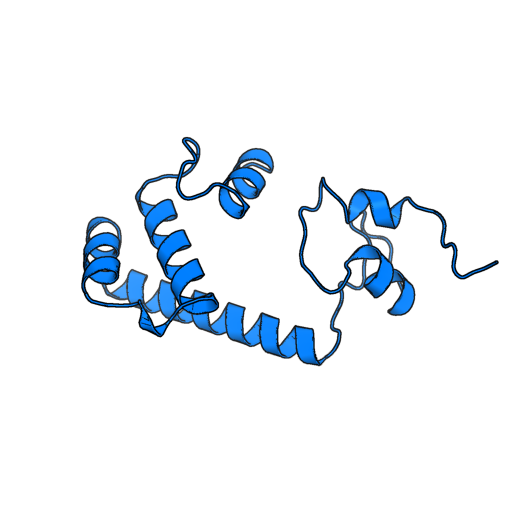ASP A C 1
ATOM 803 O O . ASP A 1 101 ? 5.057 -8.438 -11.226 1.00 75.88 101 ASP A O 1
ATOM 807 N N . ASN A 1 102 ? 7.140 -8.751 -10.444 1.00 72.69 102 ASN A N 1
ATOM 808 C CA . ASN A 1 102 ? 6.795 -8.633 -9.033 1.00 72.69 102 ASN A CA 1
ATOM 809 C C . ASN A 1 102 ? 7.554 -7.464 -8.396 1.00 72.69 102 ASN A C 1
ATOM 811 O O . ASN A 1 102 ? 8.783 -7.403 -8.535 1.00 72.69 102 ASN A O 1
ATOM 815 N N . PRO A 1 103 ? 6.862 -6.571 -7.667 1.00 67.81 103 PRO A N 1
ATOM 816 C CA . PRO A 1 103 ? 7.525 -5.527 -6.905 1.00 67.81 103 PRO A CA 1
ATOM 817 C C . PRO A 1 103 ? 8.412 -6.157 -5.827 1.00 67.81 103 PRO A C 1
ATOM 819 O O . PRO A 1 103 ? 8.025 -7.113 -5.159 1.00 67.81 103 PRO A O 1
ATOM 822 N N . ILE A 1 104 ? 9.617 -5.617 -5.676 1.00 73.38 104 ILE A N 1
ATOM 823 C CA . ILE A 1 104 ? 10.586 -6.011 -4.652 1.00 73.38 104 ILE A CA 1
ATOM 824 C C . ILE A 1 104 ? 11.209 -4.756 -4.038 1.00 73.38 104 ILE A C 1
ATOM 826 O O . ILE A 1 104 ? 11.174 -3.694 -4.667 1.00 73.38 104 ILE A O 1
ATOM 830 N N . SER A 1 105 ? 11.814 -4.881 -2.852 1.00 73.56 105 SER A N 1
ATOM 831 C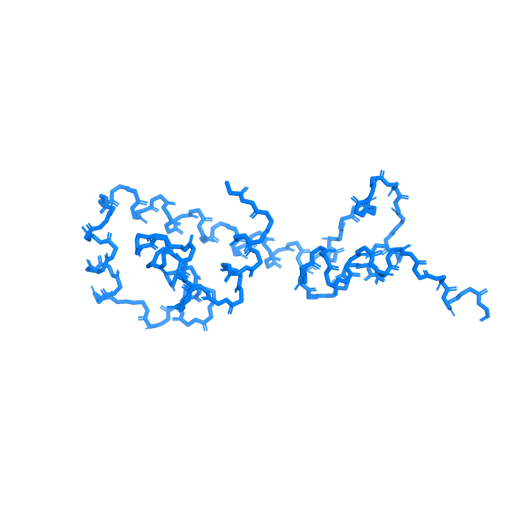 CA . SER A 1 105 ? 12.523 -3.762 -2.223 1.00 73.56 105 SER A CA 1
ATOM 832 C C . SER A 1 105 ? 13.585 -3.177 -3.162 1.00 73.56 105 SER A C 1
ATOM 834 O O . SER A 1 105 ? 14.279 -3.882 -3.911 1.00 73.56 105 SER A O 1
ATOM 836 N N . HIS A 1 106 ? 13.711 -1.850 -3.124 1.00 68.88 106 HIS A N 1
ATOM 837 C CA . HIS A 1 106 ? 14.703 -1.124 -3.907 1.00 68.88 106 HIS A CA 1
ATOM 838 C C . HIS A 1 106 ? 16.133 -1.506 -3.510 1.00 68.88 106 HIS A C 1
ATOM 840 O O . HIS A 1 106 ? 17.004 -1.558 -4.386 1.00 68.88 106 HIS A O 1
ATOM 846 N N . LEU A 1 107 ? 16.361 -1.826 -2.232 1.00 69.69 107 LEU A N 1
ATOM 847 C CA . LEU A 1 107 ? 17.661 -2.243 -1.709 1.00 69.69 107 LEU A CA 1
ATOM 848 C C . LEU A 1 107 ? 18.034 -3.673 -2.128 1.00 69.69 107 LEU A C 1
ATOM 850 O O . LEU A 1 107 ? 19.205 -3.933 -2.412 1.00 69.69 107 LEU A O 1
ATOM 854 N N . ASP A 1 108 ? 17.042 -4.558 -2.260 1.00 71.31 108 ASP A N 1
ATOM 855 C CA . ASP A 1 108 ? 17.237 -6.005 -2.441 1.00 71.31 108 ASP A CA 1
ATOM 856 C C . ASP A 1 108 ? 17.001 -6.521 -3.867 1.00 71.31 108 ASP A C 1
ATOM 858 O O . ASP A 1 108 ? 16.994 -7.731 -4.110 1.00 71.31 108 ASP A O 1
ATOM 862 N N . GLY A 1 109 ? 16.866 -5.636 -4.860 1.00 77.56 109 GLY A N 1
ATOM 863 C CA . GLY A 1 109 ? 17.078 -6.111 -6.226 1.00 77.56 109 GLY A CA 1
ATOM 864 C C . GLY A 1 109 ? 17.000 -5.117 -7.364 1.00 77.56 109 GLY A C 1
ATOM 865 O O . GLY A 1 109 ? 17.760 -5.295 -8.312 1.00 77.56 109 GLY A O 1
ATOM 866 N N . ALA A 1 110 ? 16.182 -4.061 -7.315 1.00 77.56 110 ALA A N 1
ATOM 867 C CA . ALA A 1 110 ? 16.117 -3.124 -8.446 1.00 77.56 110 ALA A CA 1
ATOM 868 C C . ALA A 1 110 ? 17.488 -2.465 -8.710 1.00 77.56 110 ALA A C 1
ATOM 870 O O . ALA A 1 110 ? 17.960 -2.447 -9.848 1.00 77.56 110 ALA A O 1
ATOM 871 N N . VAL A 1 111 ? 18.175 -2.019 -7.648 1.00 80.88 111 VAL A N 1
ATOM 872 C CA . VAL A 1 111 ? 19.533 -1.438 -7.718 1.00 80.88 111 VAL A CA 1
ATOM 873 C C . VAL A 1 111 ? 20.576 -2.461 -8.187 1.00 80.88 111 VAL A C 1
ATOM 875 O O . VAL A 1 111 ? 21.483 -2.150 -8.958 1.00 80.88 111 VAL A O 1
ATOM 878 N N . GLN A 1 112 ? 20.457 -3.711 -7.747 1.00 80.00 112 GLN A N 1
ATOM 879 C CA . GLN A 1 112 ? 21.409 -4.765 -8.107 1.00 80.00 112 GLN A CA 1
ATOM 880 C C . GLN A 1 112 ? 21.230 -5.198 -9.570 1.00 80.00 112 GLN A C 1
ATOM 882 O O . GLN A 1 112 ? 22.212 -5.412 -10.282 1.00 80.00 112 GLN A O 1
ATOM 887 N N . ARG A 1 113 ? 19.983 -5.267 -10.056 1.00 80.12 113 ARG A N 1
ATOM 888 C CA . ARG A 1 113 ? 19.656 -5.601 -11.450 1.00 80.12 113 ARG A CA 1
ATOM 889 C C . ARG A 1 113 ? 20.011 -4.480 -12.419 1.00 80.12 113 ARG A C 1
ATOM 891 O O . ARG A 1 113 ? 20.446 -4.781 -13.531 1.00 80.12 113 ARG A O 1
ATOM 898 N N . SER A 1 114 ? 19.899 -3.215 -12.009 1.00 80.69 114 SER A N 1
ATOM 899 C CA . SER A 1 114 ? 20.351 -2.086 -12.831 1.00 80.69 114 SER A CA 1
ATOM 900 C C . SER A 1 114 ? 21.875 -2.044 -12.994 1.00 80.69 114 SER A C 1
ATOM 902 O O . SER A 1 11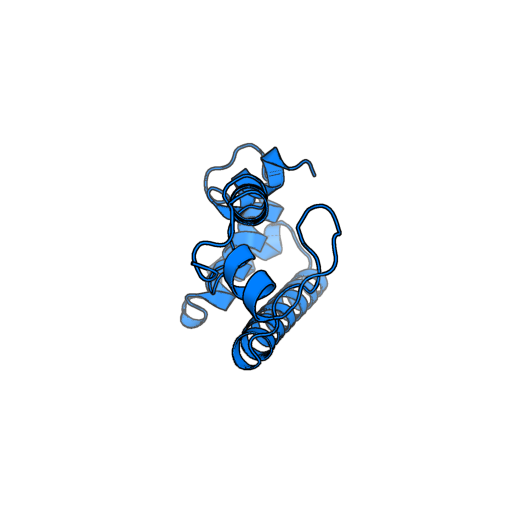4 ? 22.353 -1.568 -14.018 1.00 80.69 114 SER A O 1
ATOM 904 N N . ALA A 1 115 ? 22.636 -2.569 -12.026 1.00 79.75 115 ALA A N 1
ATOM 905 C CA . ALA A 1 115 ? 24.098 -2.653 -12.085 1.00 79.75 115 ALA A CA 1
ATOM 906 C C . ALA A 1 115 ? 24.633 -3.902 -12.818 1.00 79.75 115 ALA A C 1
ATOM 908 O O . ALA A 1 115 ? 25.813 -3.951 -13.174 1.00 79.75 115 ALA A O 1
ATOM 909 N N . ALA A 1 116 ? 23.799 -4.925 -13.032 1.00 75.12 116 ALA A N 1
ATOM 910 C CA . ALA A 1 116 ? 24.203 -6.150 -13.715 1.00 75.12 116 ALA A CA 1
ATOM 911 C C . ALA A 1 116 ? 24.317 -5.932 -15.240 1.00 75.12 116 ALA A C 1
ATOM 913 O O . ALA A 1 116 ? 23.417 -5.321 -15.825 1.00 75.12 116 ALA A O 1
ATOM 914 N N . PRO A 1 117 ? 25.377 -6.447 -15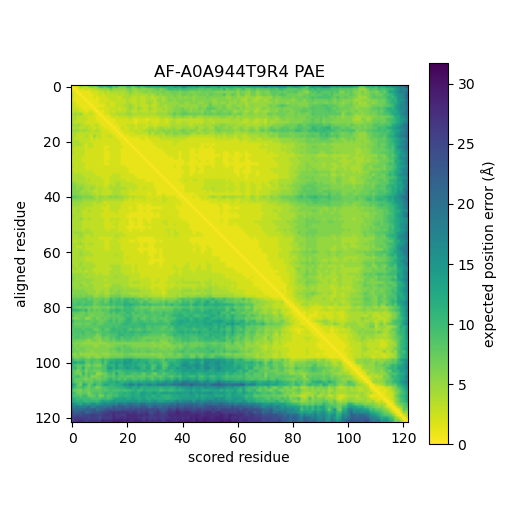.901 1.00 64.69 117 PRO A N 1
ATOM 915 C CA . PRO A 1 117 ? 25.524 -6.344 -17.349 1.00 64.69 117 PRO A CA 1
ATOM 916 C C . PRO A 1 117 ? 24.389 -7.083 -18.060 1.00 64.69 117 PRO A C 1
ATOM 918 O O . PRO A 1 117 ? 23.957 -8.152 -17.615 1.00 64.69 117 PRO A O 1
ATOM 921 N N . ASP A 1 118 ? 23.922 -6.514 -19.169 1.00 64.94 118 ASP A N 1
ATOM 922 C CA . ASP A 1 118 ? 22.878 -7.126 -19.978 1.00 64.94 118 ASP A CA 1
ATOM 923 C C . ASP A 1 118 ? 23.411 -8.390 -20.667 1.00 64.94 118 A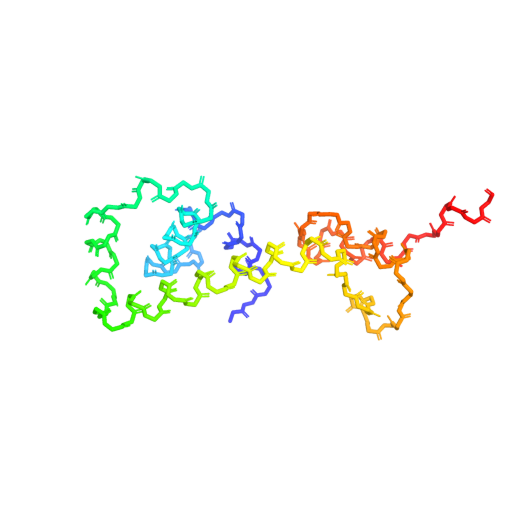SP A C 1
ATOM 925 O O . ASP A 1 118 ? 24.248 -8.328 -21.566 1.00 64.94 118 ASP A O 1
ATOM 929 N N . LYS A 1 119 ? 22.953 -9.557 -20.205 1.00 58.56 119 LYS A N 1
ATOM 930 C CA . LYS A 1 119 ? 23.346 -10.863 -20.752 1.00 58.56 119 LYS A CA 1
ATOM 931 C C . LYS A 1 119 ? 22.558 -11.252 -22.007 1.00 58.56 119 LYS A C 1
ATOM 933 O O . LYS A 1 119 ? 22.829 -12.312 -22.557 1.00 58.56 119 LYS A O 1
ATOM 938 N N . ALA A 1 120 ? 21.585 -10.446 -22.441 1.00 54.81 120 ALA A N 1
ATOM 939 C CA . ALA A 1 120 ? 20.828 -10.685 -23.671 1.00 54.81 120 ALA A CA 1
ATOM 940 C C . ALA A 1 120 ? 21.523 -10.129 -24.934 1.00 54.81 120 ALA A C 1
ATOM 942 O O . ALA A 1 120 ? 21.038 -10.353 -26.040 1.00 54.81 120 ALA A O 1
ATOM 943 N N . ALA A 1 121 ? 22.651 -9.425 -24.776 1.00 49.62 121 ALA A N 1
ATOM 944 C CA . ALA A 1 121 ? 23.407 -8.800 -25.863 1.00 49.62 121 ALA A CA 1
ATOM 945 C C . ALA A 1 121 ? 24.646 -9.601 -26.338 1.00 49.62 121 ALA A C 1
ATOM 947 O O . ALA A 1 121 ? 25.459 -9.053 -27.086 1.00 49.62 121 ALA A O 1
ATOM 948 N N . GLU A 1 122 ? 24.799 -10.868 -25.922 1.00 35.66 122 GLU A N 1
ATOM 949 C CA . GLU A 1 122 ? 25.837 -11.809 -26.404 1.00 35.66 122 GLU A CA 1
ATOM 950 C C . GLU A 1 122 ? 25.270 -12.901 -27.322 1.00 35.66 122 GLU A C 1
ATOM 952 O O . GLU A 1 122 ? 24.236 -13.512 -26.963 1.00 35.66 122 GLU A O 1
#

Secondary structure (DSSP, 8-state):
--HHHHHHHHH-TTT-TTS-HHHHHHHHHHHHHHH-GGG-SHHHHHHHHTTS-HHHHHHHHHHHHHHHHHHHHHHHTT---SB-TTS-B--HHHHHHHH-SS---IIIIIHHHHHS--GGG-

pLDDT: mean 87.61, std 10.92, range [35.66, 98.44]

Solvent-accessible surface area (backbone atoms only — not comparable to full-atom values): 7358 Å² total; per-residue (Å²): 138,53,69,79,50,51,56,42,49,71,78,36,39,94,75,38,88,85,55,50,71,58,56,35,49,52,50,49,53,48,50,31,60,76,76,41,50,87,73,67,48,73,66,61,55,53,61,42,56,78,71,40,54,74,67,53,50,52,50,50,52,51,54,48,52,50,49,55,49,48,52,55,53,38,59,76,65,71,67,57,62,58,44,46,90,89,65,50,80,48,57,71,70,59,21,44,68,29,52,53,98,56,93,68,56,60,88,80,35,35,52,56,44,65,71,48,79,77,75,86,81,117

Foldseek 3Di:
DDLVLVQCCVPPLCPDPSDDQLVSLLSVCLCCVQPPVVPDDPVSVVSNVVPDDPVVVVVSVVVSVVVSVVLVVCLVVLNFDQAQPVGHGDDSVLRCQLQPSDHDRPVPGSNVSNPDDDPVPD

Sequence (122 aa):
MTEDQIDDGIDNFETSEKISDADRVALRYSDLMANAPEKIGSTIYAELAEHYSEAEIIELGAFIGFNIGYHTFFGSLDFYPMFTPDGRLVDQDESRRIYGDNPISHLDGAVQRSAAPDKAAE

Nearest PDB structures (foldseek):
  6ohj-assembly1_B  TM=7.946E-01  e=5.600E-02  Marinomonas mediterranea MMB-1
  6k40-assembly3_C  TM=8.795E-01  e=4.863E-01  Deinococcus radiodurans R1 = ATCC 13939 = DSM 20539
  2oyo-assembly1_A  TM=8.201E-01  e=3.712E-01  Deinococcus geothermalis DSM 11300
  3c1l-assembly1_B  TM=7.391E-01  e=4.863E-01  Mesorhizobium japonicum MAFF 303099
  2prr-assembly1_E  TM=7.329E-01  e=5.133E-01  Cupriavidus pinatubonensis JMP134

Radius of gyration: 17.82 Å; Cα contacts (8 Å, |Δi|>4): 85; chains: 1; bounding box: 43×21×44 Å

Mean predicted aligned error: 6.43 Å